Protein AF-A0A2J0L1U0-F1 (afdb_monomer_lite)

Sequence (120 aa):
EDIRKTLNKIIAGEINKALSHEEIAGILAGLIDKYAEKNGKAGDIKVLVKKEDLEKIKDTCMSKLKDKVKAGVEFRPSPNINAGFFISFDKGKSYFDFSDEGLLEALSAYLNPELAKLIR

Foldseek 3Di:
DVVLVVVLVVQLVVLQVCQDLLNLLVVLLVVQVVCVVVVFALQQKEKEAAPVSQVVSLVNNLVSHDPVNNPHYHYDYDPPAPTHMKMAGPNRPDIDDSGSVNSSVVVSVVVVVVVVVVVD

Radius of gyration: 16.42 Å; chains: 1; bounding box: 34×28×49 Å

Structure (mmCIF, N/CA/C/O backbone):
data_AF-A0A2J0L1U0-F1
#
_entry.id   AF-A0A2J0L1U0-F1
#
loop_
_atom_site.group_PDB
_atom_site.id
_atom_site.type_symbol
_atom_site.label_atom_id
_atom_site.label_alt_id
_atom_site.label_comp_id
_atom_site.label_asym_id
_atom_site.label_entity_id
_atom_site.label_seq_id
_atom_site.pdbx_PDB_ins_code
_atom_site.Cartn_x
_atom_site.Cartn_y
_atom_site.Cartn_z
_atom_site.occupancy
_atom_site.B_iso_or_equiv
_atom_site.auth_seq_id
_atom_site.auth_comp_id
_atom_site.auth_asym_id
_atom_site.auth_atom_id
_atom_site.pdbx_PDB_model_num
ATOM 1 N N . GLU A 1 1 ? -13.797 2.069 27.674 1.00 62.50 1 GLU A N 1
ATOM 2 C CA . GLU A 1 1 ? -12.875 1.312 26.794 1.00 62.50 1 GLU A CA 1
ATOM 3 C C . GLU A 1 1 ? -13.557 0.850 25.504 1.00 62.50 1 GLU A C 1
ATOM 5 O O . GLU A 1 1 ? -13.000 1.034 24.426 1.00 62.50 1 GLU A O 1
ATOM 10 N N . ASP A 1 2 ? -14.803 0.373 25.587 1.00 83.81 2 ASP A N 1
ATOM 11 C CA . ASP A 1 2 ? -15.551 -0.176 24.442 1.00 83.81 2 ASP A CA 1
ATOM 12 C C . ASP A 1 2 ? -15.795 0.789 23.274 1.00 83.81 2 ASP A C 1
ATOM 14 O O . ASP A 1 2 ? -15.775 0.371 22.115 1.00 83.81 2 ASP A O 1
ATOM 18 N N . ILE A 1 3 ? -15.964 2.089 23.539 1.00 88.38 3 ILE A N 1
ATOM 19 C CA . ILE A 1 3 ? -16.224 3.075 22.476 1.00 88.38 3 ILE A CA 1
ATOM 20 C C . ILE A 1 3 ? -14.991 3.254 21.575 1.00 88.38 3 ILE A C 1
ATOM 22 O O . ILE A 1 3 ? -15.127 3.269 20.356 1.00 88.38 3 ILE A O 1
ATOM 26 N N . ARG A 1 4 ? -13.775 3.296 22.141 1.00 87.00 4 ARG A N 1
ATOM 27 C CA . ARG A 1 4 ? -12.530 3.397 21.350 1.00 87.00 4 ARG A CA 1
ATOM 28 C C . ARG A 1 4 ? -12.305 2.144 20.508 1.00 87.00 4 ARG A C 1
ATOM 30 O O . ARG A 1 4 ? -11.961 2.233 19.336 1.00 87.00 4 ARG A O 1
ATOM 37 N N . LYS A 1 5 ? -12.571 0.967 21.085 1.00 90.25 5 LYS A N 1
ATOM 38 C CA . LYS A 1 5 ? -12.518 -0.311 20.360 1.00 90.25 5 LYS A CA 1
ATOM 39 C C . LYS A 1 5 ? -13.521 -0.344 19.204 1.00 90.25 5 LYS A C 1
ATOM 41 O O . LYS A 1 5 ? -13.209 -0.866 18.138 1.00 90.25 5 LYS A O 1
ATOM 46 N N . THR A 1 6 ? -14.707 0.224 19.405 1.00 92.50 6 THR A N 1
ATOM 47 C CA . THR A 1 6 ? -15.732 0.348 18.361 1.00 92.50 6 THR A CA 1
ATOM 48 C C . THR A 1 6 ? -15.290 1.313 17.264 1.00 92.50 6 THR A C 1
ATOM 50 O O . THR A 1 6 ? -15.366 0.958 16.092 1.00 92.50 6 THR A O 1
ATOM 53 N N . LEU A 1 7 ? -14.745 2.479 17.625 1.00 92.75 7 LEU A N 1
ATOM 54 C CA . LEU A 1 7 ? -14.210 3.444 16.664 1.00 92.75 7 LEU A CA 1
ATOM 55 C C . LEU A 1 7 ? -13.089 2.833 15.812 1.00 92.75 7 LEU A C 1
ATOM 57 O O . LEU A 1 7 ? -13.156 2.909 14.591 1.00 92.75 7 LEU A O 1
ATOM 61 N N . ASN A 1 8 ? -12.114 2.157 16.424 1.00 93.12 8 ASN A N 1
ATOM 62 C CA . ASN A 1 8 ? -11.031 1.503 15.683 1.00 93.12 8 ASN A CA 1
ATOM 63 C C . ASN A 1 8 ? -11.562 0.453 14.688 1.00 93.12 8 ASN A C 1
ATOM 65 O O . ASN A 1 8 ? -11.068 0.366 13.568 1.00 93.12 8 ASN A O 1
ATOM 69 N N . LYS A 1 9 ? -12.600 -0.314 15.055 1.00 93.62 9 LYS A N 1
ATOM 70 C CA . LYS A 1 9 ? -13.251 -1.257 14.126 1.00 93.62 9 LYS A CA 1
ATOM 71 C C . LYS A 1 9 ? -13.934 -0.549 12.955 1.00 93.62 9 LYS A C 1
ATOM 73 O O . LYS A 1 9 ? -13.861 -1.045 11.835 1.00 93.62 9 LYS A O 1
ATOM 78 N N . ILE A 1 10 ? -14.591 0.585 13.208 1.00 94.62 10 ILE A N 1
ATOM 79 C CA . ILE A 1 10 ? -15.213 1.399 12.155 1.00 94.62 10 ILE A CA 1
ATOM 80 C C . ILE A 1 10 ? -14.132 1.925 11.208 1.00 94.62 10 ILE A C 1
ATOM 82 O O . ILE A 1 10 ? -14.247 1.723 10.005 1.00 94.62 10 ILE A O 1
ATOM 86 N N . ILE A 1 11 ? -13.055 2.511 11.743 1.00 93.75 11 ILE A N 1
ATOM 87 C CA . ILE A 1 11 ? -11.927 3.022 10.950 1.00 93.75 11 ILE A CA 1
ATOM 88 C C . ILE A 1 11 ? -11.342 1.913 10.071 1.00 93.75 11 ILE A C 1
ATOM 90 O O . ILE A 1 11 ? -11.222 2.096 8.864 1.00 93.75 11 ILE A O 1
ATOM 94 N N . ALA A 1 12 ? -11.049 0.742 10.643 1.00 92.62 12 ALA A N 1
ATOM 95 C CA . ALA A 1 12 ? -10.532 -0.395 9.885 1.00 92.62 12 ALA A CA 1
ATOM 96 C C . ALA A 1 12 ? -11.493 -0.834 8.763 1.00 92.62 12 ALA A C 1
ATOM 98 O O . ALA A 1 12 ? -11.061 -1.154 7.655 1.00 92.62 12 ALA A O 1
ATOM 99 N N . GLY A 1 13 ? -12.804 -0.827 9.022 1.00 93.06 13 GLY A N 1
ATOM 100 C CA . GLY A 1 13 ? -13.817 -1.115 8.008 1.00 93.06 13 GLY A CA 1
ATOM 101 C C . GLY A 1 13 ? -13.826 -0.095 6.867 1.00 93.06 13 GLY A C 1
ATOM 102 O O . GLY A 1 13 ? -13.901 -0.486 5.705 1.00 93.06 13 GLY A O 1
ATOM 103 N N . GLU A 1 14 ? -13.713 1.195 7.180 1.00 93.81 14 GLU A N 1
ATOM 104 C CA . GLU A 1 14 ? -13.696 2.264 6.175 1.00 93.81 14 GLU A CA 1
ATOM 105 C C . GLU A 1 14 ? -12.391 2.297 5.368 1.00 93.81 14 GLU A C 1
ATOM 107 O O . GLU A 1 14 ? -12.448 2.468 4.152 1.00 93.81 14 GLU A O 1
ATOM 112 N N . ILE A 1 15 ? -11.232 2.031 5.988 1.00 92.31 15 ILE A N 1
ATOM 113 C CA . ILE A 1 15 ? -9.949 1.871 5.278 1.00 92.31 15 ILE A CA 1
ATOM 114 C C . ILE A 1 15 ? -10.069 0.777 4.211 1.00 92.31 15 ILE A C 1
ATOM 116 O O . ILE A 1 15 ? -9.750 1.006 3.045 1.00 92.31 15 ILE A O 1
ATOM 120 N N . ASN A 1 16 ? -10.586 -0.396 4.588 1.00 88.00 16 ASN A N 1
ATOM 121 C CA . ASN A 1 16 ? -10.740 -1.523 3.666 1.00 88.00 16 ASN A CA 1
ATOM 122 C C . ASN A 1 16 ? -11.689 -1.215 2.497 1.00 88.00 16 ASN A C 1
ATOM 124 O O . ASN A 1 16 ? -11.469 -1.691 1.386 1.00 88.00 16 ASN A O 1
ATOM 128 N N . LYS A 1 17 ? -12.743 -0.422 2.726 1.00 90.31 17 LYS A N 1
ATOM 129 C CA . LYS A 1 17 ? -13.669 -0.002 1.661 1.00 90.31 17 LYS A CA 1
ATOM 130 C C . LYS A 1 17 ? -13.051 1.041 0.732 1.00 90.31 17 LYS A C 1
ATOM 132 O O . LYS A 1 17 ? -13.308 1.003 -0.467 1.00 90.31 17 LYS A O 1
ATOM 137 N N . ALA A 1 18 ? -12.275 1.973 1.283 1.00 90.75 18 ALA A N 1
ATOM 138 C CA . ALA A 1 18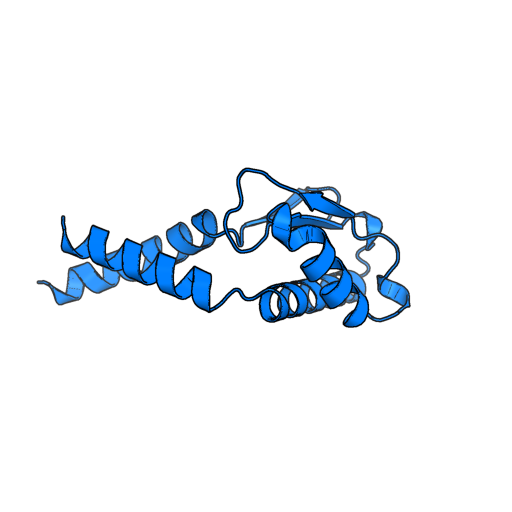 ? -11.672 3.064 0.526 1.00 90.75 18 ALA A CA 1
ATOM 139 C C . ALA A 1 18 ? -10.516 2.585 -0.366 1.00 90.75 18 ALA A C 1
ATOM 141 O O . ALA A 1 18 ? -10.354 3.067 -1.483 1.00 90.75 18 ALA A O 1
ATOM 142 N N . LEU A 1 19 ? -9.724 1.614 0.096 1.00 89.75 19 LEU A N 1
ATOM 143 C CA . LEU A 1 19 ? -8.529 1.137 -0.604 1.00 89.75 19 LEU A CA 1
ATOM 144 C C . LEU A 1 19 ? -8.831 -0.008 -1.575 1.00 89.75 19 LEU A C 1
ATOM 146 O O . LEU A 1 19 ? -8.308 -1.115 -1.450 1.00 89.75 19 LEU A O 1
ATOM 150 N N . SER A 1 20 ? -9.667 0.267 -2.575 1.00 91.81 20 SER A N 1
ATOM 151 C CA . SER A 1 20 ? -9.857 -0.666 -3.689 1.00 91.81 20 SER A CA 1
ATOM 152 C C . SER A 1 20 ? -8.569 -0.830 -4.514 1.00 91.81 20 SER A C 1
ATOM 154 O O . SER A 1 20 ? -7.687 0.031 -4.492 1.00 91.81 20 SER A O 1
ATOM 156 N N . HIS A 1 21 ? -8.471 -1.905 -5.309 1.00 93.00 21 HIS A N 1
ATOM 157 C CA . HIS A 1 21 ? -7.329 -2.119 -6.217 1.00 93.00 21 HIS A CA 1
ATOM 158 C C . HIS A 1 21 ? -7.073 -0.923 -7.142 1.00 93.00 21 HIS A C 1
ATOM 160 O O . HIS A 1 21 ? -5.922 -0.586 -7.410 1.00 93.00 21 HIS A O 1
ATOM 166 N N . GLU A 1 22 ? -8.147 -0.289 -7.617 1.00 93.12 22 GLU A N 1
ATOM 167 C CA . GLU A 1 22 ? -8.098 0.857 -8.527 1.00 93.12 22 GLU A CA 1
ATOM 168 C C . GLU A 1 22 ? -7.554 2.109 -7.829 1.00 93.12 22 GLU A C 1
ATOM 170 O O . GLU A 1 22 ? -6.684 2.793 -8.374 1.00 93.12 22 GLU A O 1
ATOM 175 N N . GLU A 1 23 ? -8.018 2.367 -6.602 1.00 94.31 23 GLU A N 1
ATOM 176 C CA . GLU A 1 23 ? -7.563 3.488 -5.775 1.00 94.31 23 GLU A CA 1
ATOM 177 C C . GLU A 1 23 ? -6.089 3.326 -5.399 1.00 94.31 23 GLU A C 1
ATOM 179 O O . GLU A 1 23 ? -5.292 4.241 -5.609 1.00 94.31 23 GLU A O 1
ATOM 184 N N . ILE A 1 24 ? -5.687 2.134 -4.939 1.00 95.25 24 ILE A N 1
ATOM 185 C CA . ILE A 1 24 ? -4.284 1.832 -4.625 1.00 95.25 24 ILE A CA 1
ATOM 186 C C . ILE A 1 24 ? -3.401 2.061 -5.856 1.00 95.25 24 ILE A C 1
ATOM 188 O O . ILE A 1 24 ? -2.390 2.759 -5.774 1.00 95.25 24 ILE A O 1
ATOM 192 N N . ALA A 1 25 ? -3.789 1.519 -7.013 1.00 94.81 25 ALA A N 1
ATOM 193 C CA . ALA A 1 25 ? -3.039 1.696 -8.251 1.00 94.81 25 ALA A CA 1
ATOM 194 C C . ALA A 1 25 ? -2.952 3.171 -8.683 1.00 94.81 25 ALA A C 1
ATOM 196 O O . ALA A 1 25 ?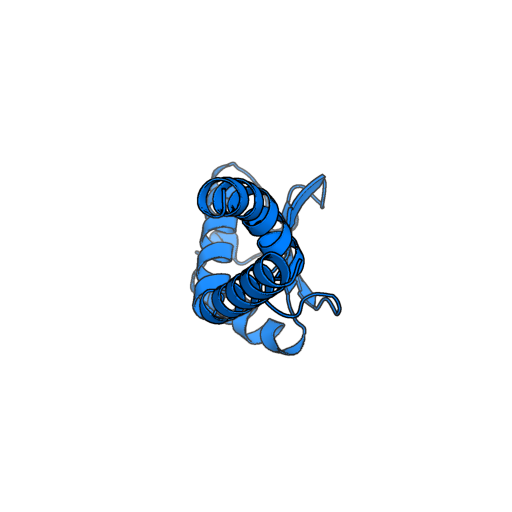 -1.911 3.605 -9.175 1.00 94.81 25 ALA A O 1
ATOM 197 N N . GLY A 1 26 ? -4.019 3.951 -8.486 1.00 94.62 26 GLY A N 1
ATOM 198 C CA . GLY A 1 26 ? -4.033 5.391 -8.746 1.00 94.62 26 GLY A CA 1
ATOM 199 C C . GLY A 1 26 ? -3.071 6.167 -7.848 1.00 94.62 26 GLY A C 1
ATOM 200 O O . GLY A 1 26 ? -2.274 6.967 -8.344 1.00 94.62 26 GLY A O 1
ATOM 201 N N . ILE A 1 27 ? -3.097 5.893 -6.541 1.00 94.81 27 ILE A N 1
ATOM 202 C CA . ILE A 1 27 ? -2.199 6.521 -5.565 1.00 94.81 27 ILE A CA 1
ATOM 203 C C . ILE A 1 27 ? -0.742 6.177 -5.889 1.00 94.81 27 ILE A C 1
ATOM 205 O O . ILE A 1 27 ? 0.094 7.077 -5.983 1.00 94.81 27 ILE A O 1
ATOM 209 N N . LEU A 1 28 ? -0.442 4.893 -6.109 1.00 94.69 28 LEU A N 1
ATOM 210 C CA . LEU A 1 28 ? 0.896 4.427 -6.471 1.00 94.69 28 LEU A CA 1
ATOM 211 C C . LEU A 1 28 ? 1.401 5.110 -7.741 1.00 94.69 28 LEU A C 1
ATOM 213 O O . LEU A 1 28 ? 2.499 5.664 -7.730 1.00 94.69 28 LEU A O 1
ATOM 217 N N . ALA A 1 29 ? 0.595 5.136 -8.806 1.00 93.19 29 ALA A N 1
ATOM 218 C CA . ALA A 1 29 ? 0.970 5.789 -10.055 1.00 93.19 29 ALA A CA 1
ATOM 219 C C . ALA A 1 29 ? 1.286 7.279 -9.844 1.00 93.19 29 ALA A C 1
ATOM 221 O O . ALA A 1 29 ? 2.298 7.767 -10.344 1.00 93.19 29 ALA A O 1
ATOM 222 N N . GLY A 1 30 ? 0.481 7.987 -9.044 1.00 92.50 30 GLY A N 1
ATOM 223 C CA . GLY A 1 30 ? 0.718 9.393 -8.714 1.00 92.50 30 GLY A CA 1
ATOM 224 C C . GLY A 1 30 ? 1.987 9.631 -7.888 1.00 92.50 30 GLY A C 1
ATOM 225 O O . GLY A 1 30 ? 2.705 10.603 -8.132 1.00 92.50 30 GLY A O 1
ATOM 226 N N . LEU A 1 31 ? 2.290 8.756 -6.924 1.00 92.12 31 LEU A N 1
ATOM 227 C CA . LEU A 1 31 ? 3.525 8.825 -6.133 1.00 92.12 31 LEU A CA 1
ATOM 228 C C . LEU A 1 31 ? 4.762 8.549 -6.995 1.00 92.12 31 LEU A C 1
ATOM 230 O O . LEU A 1 31 ? 5.761 9.262 -6.892 1.00 92.12 31 LEU A O 1
ATOM 234 N N . ILE A 1 32 ? 4.678 7.542 -7.863 1.00 91.31 32 ILE A N 1
ATOM 235 C CA . ILE A 1 32 ? 5.755 7.133 -8.764 1.00 91.31 32 ILE A CA 1
ATOM 236 C C . ILE A 1 32 ? 6.038 8.222 -9.814 1.00 91.31 32 ILE A C 1
ATOM 238 O O . ILE A 1 32 ? 7.204 8.574 -9.996 1.00 91.31 32 ILE A O 1
ATOM 242 N N . ASP A 1 33 ? 5.011 8.803 -10.455 1.00 88.56 33 ASP A N 1
ATOM 243 C CA . ASP A 1 33 ? 5.183 9.883 -11.453 1.00 88.56 33 ASP A CA 1
ATOM 244 C C . ASP A 1 33 ? 5.858 11.105 -10.805 1.00 88.56 33 ASP A C 1
ATOM 246 O O . ASP A 1 33 ? 6.875 11.593 -11.296 1.00 88.56 33 ASP A O 1
ATOM 250 N N . LYS A 1 34 ? 5.394 11.521 -9.616 1.00 89.31 34 LYS A N 1
ATOM 251 C CA . LYS A 1 34 ? 5.994 12.639 -8.862 1.00 89.31 34 LYS A CA 1
ATOM 252 C C . LYS A 1 34 ? 7.440 12.385 -8.438 1.00 89.31 34 LYS A C 1
ATOM 254 O O . LYS A 1 34 ? 8.239 13.321 -8.397 1.00 89.31 34 LYS A O 1
ATOM 259 N N . TYR A 1 35 ? 7.787 11.153 -8.069 1.00 88.31 35 TYR A N 1
ATOM 260 C CA . TYR A 1 35 ? 9.168 10.808 -7.730 1.00 88.31 35 TYR A CA 1
ATOM 261 C C . TYR A 1 35 ? 10.068 10.844 -8.974 1.00 88.31 35 TYR A C 1
ATOM 263 O O . TYR A 1 35 ? 11.163 11.408 -8.925 1.00 88.31 35 TYR A O 1
ATOM 271 N N . ALA A 1 36 ? 9.585 10.326 -10.107 1.00 84.75 36 ALA A N 1
ATOM 272 C CA . ALA A 1 36 ? 10.303 10.364 -11.379 1.00 84.75 36 ALA A CA 1
ATOM 273 C C . ALA A 1 36 ? 10.536 11.802 -11.884 1.00 84.75 36 ALA A C 1
ATOM 275 O O . ALA A 1 36 ? 11.637 12.123 -12.333 1.00 84.75 36 ALA A O 1
ATOM 276 N N . GLU A 1 37 ? 9.551 12.697 -11.743 1.00 86.12 37 GLU A N 1
ATOM 277 C CA . GLU A 1 37 ? 9.679 14.127 -12.082 1.00 86.12 37 GLU A CA 1
ATOM 278 C C . GLU A 1 37 ? 10.807 14.831 -11.311 1.00 86.12 37 GLU A C 1
ATOM 280 O O . GLU A 1 37 ? 11.417 15.774 -11.814 1.00 86.12 37 GLU A O 1
ATOM 285 N N . LYS A 1 38 ? 11.139 14.354 -10.106 1.00 85.50 38 LYS A N 1
ATOM 286 C CA . LYS A 1 38 ? 12.213 14.904 -9.264 1.00 85.50 38 LYS A CA 1
ATOM 287 C C . LYS A 1 38 ? 13.596 14.295 -9.540 1.00 85.50 38 LYS A C 1
ATOM 289 O O . LYS A 1 38 ? 14.486 14.412 -8.702 1.00 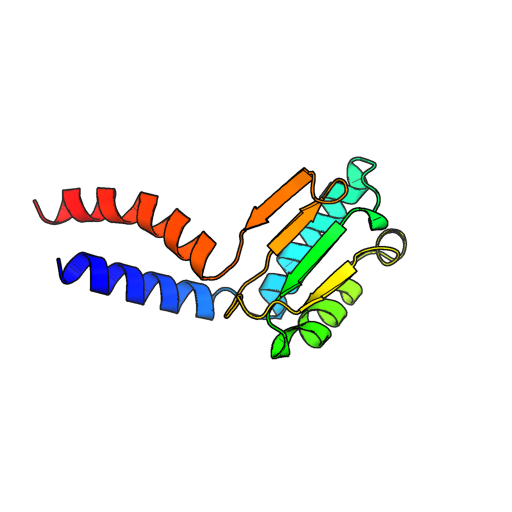85.50 38 LYS A O 1
ATOM 294 N N . ASN A 1 39 ? 13.800 13.688 -10.713 1.00 73.38 39 ASN A N 1
ATOM 295 C CA . ASN A 1 39 ? 14.996 12.916 -11.096 1.00 73.38 39 ASN A CA 1
ATOM 296 C C . ASN A 1 39 ? 15.196 11.611 -10.302 1.00 73.38 39 ASN A C 1
ATOM 298 O O . ASN A 1 39 ? 16.289 11.037 -10.321 1.00 73.38 39 ASN A O 1
ATOM 302 N N . GLY A 1 40 ? 14.159 11.123 -9.618 1.00 74.94 40 GLY A N 1
ATOM 303 C CA . GLY A 1 40 ? 14.167 9.798 -9.010 1.00 74.94 40 GLY A CA 1
ATOM 304 C C . GLY A 1 40 ? 14.192 8.702 -10.077 1.00 74.94 40 GLY A C 1
ATOM 305 O O . GLY A 1 40 ? 13.581 8.833 -11.140 1.00 74.94 40 GLY A O 1
ATOM 306 N N . LYS A 1 41 ? 14.902 7.600 -9.820 1.00 77.44 41 LYS A N 1
ATOM 307 C CA . LYS A 1 41 ? 14.933 6.454 -10.740 1.00 77.44 41 LYS A CA 1
ATOM 308 C C . LYS A 1 41 ? 13.865 5.451 -10.333 1.00 77.44 41 LYS A C 1
ATOM 310 O O . LYS A 1 41 ? 13.854 4.998 -9.195 1.00 77.44 41 LYS A O 1
ATOM 315 N N . ALA A 1 42 ? 13.023 5.029 -11.274 1.00 74.12 42 ALA A N 1
ATOM 316 C CA . ALA A 1 42 ? 11.998 4.012 -11.016 1.00 74.12 42 ALA A CA 1
ATOM 317 C C . ALA A 1 42 ? 12.581 2.705 -10.432 1.00 74.12 42 ALA A C 1
ATOM 319 O O . ALA A 1 42 ? 11.937 2.074 -9.604 1.00 74.12 42 ALA A O 1
ATOM 320 N N . GLY A 1 43 ? 13.827 2.357 -10.791 1.00 79.06 43 GLY A N 1
ATOM 321 C CA . GLY A 1 43 ? 14.590 1.226 -10.238 1.00 79.06 43 GLY A CA 1
ATOM 322 C C . GLY A 1 43 ? 14.875 1.279 -8.732 1.00 79.06 43 GLY A C 1
ATOM 323 O O . GLY A 1 43 ? 15.221 0.260 -8.140 1.00 79.06 43 GLY A O 1
ATOM 324 N N . ASP A 1 44 ? 14.745 2.450 -8.111 1.00 86.56 44 ASP A N 1
ATOM 325 C CA . ASP A 1 44 ? 14.939 2.630 -6.672 1.00 86.56 44 ASP A CA 1
ATOM 326 C C . ASP A 1 44 ? 13.622 2.488 -5.884 1.00 86.56 44 ASP A C 1
ATOM 328 O O . ASP A 1 44 ? 13.643 2.579 -4.653 1.00 86.56 44 ASP A O 1
ATOM 332 N N . ILE A 1 45 ? 12.496 2.256 -6.579 1.00 91.75 45 ILE A N 1
ATOM 333 C CA . ILE A 1 45 ? 11.161 2.141 -5.991 1.00 91.75 45 ILE A CA 1
ATOM 334 C C . ILE A 1 45 ? 10.816 0.677 -5.730 1.00 91.75 45 ILE A C 1
ATOM 336 O O . ILE A 1 45 ? 10.868 -0.157 -6.638 1.00 91.75 45 ILE A O 1
ATOM 340 N N . LYS A 1 46 ? 10.377 0.382 -4.504 1.00 94.44 46 LYS A N 1
ATOM 341 C CA . LYS A 1 46 ? 9.779 -0.914 -4.160 1.00 94.44 46 LYS A CA 1
ATOM 342 C C . LYS A 1 46 ? 8.400 -0.733 -3.571 1.00 94.44 46 LYS A C 1
ATOM 344 O O . LYS A 1 46 ? 8.227 0.086 -2.670 1.00 94.44 46 LYS A O 1
ATOM 349 N N . VAL A 1 47 ? 7.461 -1.537 -4.045 1.00 95.81 47 VAL A N 1
ATOM 350 C CA . VAL A 1 47 ? 6.078 -1.574 -3.583 1.00 95.81 47 VAL A CA 1
ATOM 351 C C . VAL A 1 47 ? 5.787 -2.952 -3.005 1.00 95.81 47 VAL A C 1
ATOM 353 O O . VAL A 1 47 ? 6.042 -3.968 -3.655 1.00 95.81 47 VAL A O 1
ATOM 356 N N . LEU A 1 48 ? 5.245 -2.986 -1.790 1.00 97.00 48 LEU A N 1
ATOM 357 C CA . LEU A 1 48 ? 4.739 -4.203 -1.167 1.00 97.00 48 LEU A CA 1
ATOM 358 C C . LEU A 1 48 ? 3.222 -4.130 -1.073 1.00 97.00 48 LEU A C 1
ATOM 360 O O . LEU A 1 48 ? 2.681 -3.128 -0.612 1.00 97.00 48 LEU A O 1
ATOM 364 N N . VAL A 1 49 ? 2.546 -5.199 -1.472 1.00 96.75 49 VAL A N 1
ATOM 365 C CA . VAL A 1 49 ? 1.086 -5.332 -1.379 1.00 96.75 49 VAL A CA 1
ATOM 366 C C . VAL A 1 49 ? 0.712 -6.740 -0.942 1.00 96.75 49 VAL A C 1
ATOM 368 O O . VAL A 1 49 ? 1.554 -7.644 -0.911 1.00 96.75 49 VAL A O 1
ATOM 371 N N . LYS A 1 50 ? -0.564 -6.935 -0.622 1.00 96.06 50 LYS A N 1
ATOM 372 C CA . LYS A 1 50 ? -1.126 -8.257 -0.375 1.00 96.06 50 LYS A CA 1
ATOM 373 C C . LYS A 1 50 ? -0.897 -9.185 -1.571 1.00 96.06 50 LYS A C 1
ATOM 375 O O . LYS A 1 50 ? -1.037 -8.787 -2.728 1.00 96.06 50 LYS A O 1
ATOM 380 N N . LYS A 1 51 ? -0.540 -10.439 -1.286 1.00 95.25 51 LYS A N 1
ATOM 381 C CA . LYS A 1 51 ? -0.152 -11.428 -2.301 1.00 95.25 51 LYS A CA 1
ATOM 382 C C . LYS A 1 51 ? -1.240 -11.653 -3.350 1.00 95.25 51 LYS A C 1
ATOM 384 O O . LYS A 1 51 ? -0.929 -11.717 -4.535 1.00 95.25 51 LYS A O 1
ATOM 389 N N . GLU A 1 52 ? -2.489 -11.769 -2.916 1.00 94.69 52 GLU A N 1
ATOM 390 C CA . GLU A 1 52 ? -3.639 -12.048 -3.781 1.00 94.69 52 GLU A CA 1
ATOM 391 C C . GLU A 1 52 ? -3.953 -10.884 -4.732 1.00 94.69 52 GLU A C 1
ATOM 393 O O . GLU A 1 52 ? -4.511 -11.093 -5.806 1.00 94.69 52 GLU A O 1
ATOM 398 N N . ASP A 1 53 ? -3.547 -9.671 -4.358 1.00 93.94 53 ASP A N 1
ATOM 399 C CA . ASP A 1 53 ? -3.868 -8.437 -5.073 1.00 93.94 53 ASP A CA 1
ATOM 400 C C . ASP A 1 53 ? -2.716 -7.945 -5.963 1.00 93.94 53 ASP A C 1
ATOM 402 O O . ASP A 1 53 ? -2.895 -7.025 -6.763 1.00 93.94 53 ASP A O 1
ATOM 406 N N . LEU A 1 54 ? -1.541 -8.573 -5.839 1.00 95.06 54 LEU A N 1
ATOM 407 C CA . LEU A 1 54 ? -0.279 -8.134 -6.430 1.00 95.06 54 LEU A CA 1
ATOM 408 C C . LEU A 1 54 ? -0.367 -7.887 -7.935 1.00 95.06 54 LEU A C 1
ATOM 410 O O . LEU A 1 54 ? -0.088 -6.775 -8.377 1.00 95.06 54 LEU A O 1
ATOM 414 N N . GLU A 1 55 ? -0.738 -8.906 -8.716 1.00 94.94 55 GLU A N 1
ATOM 415 C CA . GLU A 1 55 ? -0.759 -8.794 -10.182 1.00 94.94 55 GLU A CA 1
ATOM 416 C C . GLU A 1 55 ? -1.786 -7.753 -10.639 1.00 94.94 55 GLU A C 1
ATOM 418 O O . GLU A 1 55 ? -1.481 -6.916 -11.481 1.00 94.94 55 GLU A O 1
ATOM 423 N N . LYS A 1 56 ? -2.967 -7.713 -10.009 1.00 95.19 56 LYS A N 1
ATOM 424 C CA . LYS A 1 56 ? -4.019 -6.755 -10.367 1.00 95.19 56 LYS A CA 1
ATOM 425 C C . LYS A 1 56 ? -3.597 -5.310 -10.091 1.00 95.19 56 LYS A C 1
ATOM 427 O O . LYS A 1 56 ? -3.756 -4.453 -10.954 1.00 95.19 56 LYS A O 1
ATOM 432 N N . ILE A 1 57 ? -3.048 -5.031 -8.907 1.00 95.62 57 ILE A N 1
ATOM 433 C CA . ILE A 1 57 ? -2.570 -3.686 -8.552 1.00 95.62 57 ILE A CA 1
ATOM 434 C C . ILE A 1 57 ? -1.419 -3.278 -9.465 1.00 95.62 57 ILE A C 1
ATOM 436 O O . ILE A 1 57 ? -1.406 -2.152 -9.961 1.00 95.62 57 ILE A O 1
ATOM 440 N N . LYS A 1 58 ? -0.465 -4.184 -9.694 1.00 94.12 58 LYS A N 1
ATOM 441 C CA . LYS A 1 58 ? 0.673 -3.953 -10.580 1.00 94.12 58 LYS A CA 1
ATOM 442 C C . LYS A 1 58 ? 0.191 -3.606 -11.985 1.00 94.12 58 LYS A C 1
ATOM 444 O O . LYS A 1 58 ? 0.512 -2.523 -12.457 1.00 94.12 58 LYS A O 1
ATOM 449 N N . ASP A 1 59 ? -0.616 -4.444 -12.626 1.00 93.25 59 ASP A N 1
ATOM 450 C CA . ASP A 1 59 ? -1.063 -4.222 -14.006 1.00 93.25 59 ASP A CA 1
ATOM 451 C C . ASP A 1 59 ? -1.845 -2.912 -14.153 1.00 93.25 59 ASP A C 1
ATOM 453 O O . ASP A 1 59 ? -1.542 -2.095 -15.031 1.00 93.25 59 ASP A O 1
ATOM 457 N N . THR A 1 60 ? -2.786 -2.646 -13.239 1.00 93.81 60 THR A N 1
ATOM 458 C CA . THR A 1 60 ? -3.534 -1.385 -13.220 1.00 93.81 60 THR A CA 1
ATOM 459 C C . THR A 1 60 ? -2.603 -0.191 -13.003 1.00 93.81 60 THR A C 1
ATOM 461 O O . THR A 1 60 ? -2.695 0.796 -13.733 1.00 93.81 60 THR A O 1
ATOM 464 N N . CYS A 1 61 ? -1.660 -0.263 -12.061 1.00 93.06 61 CYS A N 1
ATOM 465 C CA . CYS A 1 61 ? -0.696 0.809 -11.811 1.00 93.06 61 CYS A CA 1
ATOM 466 C C . CYS A 1 61 ? 0.181 1.066 -13.043 1.00 93.06 61 CYS A C 1
ATOM 468 O O . CYS A 1 61 ? 0.342 2.211 -13.466 1.00 93.06 61 CYS A O 1
ATOM 470 N N . MET A 1 62 ? 0.709 0.011 -13.666 1.00 89.94 62 MET A N 1
ATOM 471 C CA . MET A 1 62 ? 1.560 0.118 -14.852 1.00 89.94 62 MET A CA 1
ATOM 472 C C . MET A 1 62 ? 0.807 0.685 -16.057 1.00 89.94 62 MET A C 1
ATOM 474 O O . MET A 1 62 ? 1.398 1.431 -16.837 1.00 89.94 62 MET A O 1
ATOM 478 N N . SER A 1 63 ? -0.490 0.391 -16.199 1.00 91.31 63 SER A N 1
ATOM 479 C CA . SER A 1 63 ? -1.333 0.989 -17.245 1.00 91.31 63 SER A CA 1
ATOM 480 C C . SER A 1 63 ? -1.546 2.498 -17.064 1.00 91.31 63 SER A C 1
ATOM 482 O O . SER A 1 63 ? -1.707 3.213 -18.052 1.00 91.31 63 SER A O 1
ATOM 484 N N . LYS A 1 64 ? -1.499 2.991 -15.818 1.00 90.12 64 LYS A N 1
ATOM 485 C CA . LYS A 1 64 ? -1.651 4.414 -15.470 1.00 90.12 64 LYS A CA 1
ATOM 486 C C . LYS A 1 64 ? -0.344 5.205 -15.609 1.00 90.12 64 LYS A C 1
ATOM 488 O O . LYS A 1 64 ? -0.380 6.431 -15.685 1.00 90.12 64 LYS A O 1
ATOM 493 N N . LEU A 1 65 ? 0.805 4.528 -15.637 1.00 87.69 65 LEU A N 1
ATOM 494 C CA . LEU A 1 65 ? 2.122 5.152 -15.765 1.00 87.69 65 LEU A CA 1
ATOM 495 C C . LEU A 1 65 ? 2.496 5.419 -17.230 1.00 87.69 65 LEU A C 1
ATOM 497 O O . LEU A 1 65 ? 2.249 4.610 -18.124 1.00 87.69 65 LEU A O 1
ATOM 501 N N . LYS A 1 66 ? 3.172 6.547 -17.477 1.00 77.69 66 LYS A N 1
ATOM 502 C CA . LYS A 1 66 ? 3.762 6.875 -18.788 1.00 77.69 66 LYS A CA 1
ATOM 503 C C . LYS A 1 66 ? 4.905 5.907 -19.111 1.00 77.69 66 LYS A C 1
ATOM 505 O O . LYS A 1 66 ? 5.636 5.491 -18.214 1.00 77.69 66 LYS A O 1
ATOM 510 N N . ASP A 1 67 ? 5.140 5.626 -20.396 1.00 74.06 67 ASP A N 1
ATOM 511 C CA . ASP A 1 67 ? 6.140 4.637 -20.850 1.00 74.06 67 ASP A CA 1
ATOM 512 C C . ASP A 1 67 ? 7.550 4.853 -20.280 1.00 74.06 67 ASP A C 1
ATOM 514 O O . ASP A 1 67 ? 8.248 3.891 -19.969 1.00 74.06 67 ASP A O 1
ATOM 518 N N . LYS A 1 68 ? 7.946 6.113 -20.058 1.00 65.81 68 LYS A N 1
ATOM 519 C CA . LYS A 1 68 ? 9.254 6.478 -19.487 1.00 65.81 68 LYS A CA 1
ATOM 520 C C . LYS A 1 68 ? 9.463 6.001 -18.043 1.00 65.81 68 LYS A C 1
ATOM 522 O O . LYS A 1 68 ? 10.607 5.893 -17.615 1.00 65.81 68 LYS A O 1
ATOM 527 N N . VAL A 1 69 ? 8.386 5.732 -17.303 1.00 70.06 69 VAL A N 1
ATOM 528 C CA . VAL A 1 69 ? 8.409 5.369 -15.873 1.00 70.06 69 VAL A CA 1
ATOM 529 C C . VAL A 1 69 ? 8.103 3.881 -15.657 1.00 70.06 69 VAL A C 1
ATOM 531 O O . VAL A 1 69 ? 8.369 3.337 -14.588 1.00 70.06 69 VAL A O 1
ATOM 534 N N . LYS A 1 70 ? 7.605 3.184 -16.692 1.00 67.38 70 LYS A N 1
ATOM 535 C CA . LYS A 1 70 ? 7.254 1.756 -16.625 1.00 67.38 70 LYS A CA 1
ATOM 536 C C . LYS A 1 70 ? 8.453 0.843 -16.333 1.00 67.38 70 LYS A C 1
ATOM 538 O O . LYS A 1 70 ? 8.285 -0.261 -15.829 1.00 67.38 70 LYS A O 1
ATOM 543 N N . ALA A 1 71 ? 9.674 1.263 -16.649 1.00 65.19 71 ALA A N 1
ATOM 544 C CA . ALA A 1 71 ? 10.857 0.444 -16.422 1.00 65.19 71 ALA A CA 1
ATOM 545 C C . ALA A 1 71 ? 11.459 0.723 -15.035 1.00 65.19 71 ALA A C 1
ATOM 547 O O . ALA A 1 71 ? 12.124 1.738 -14.845 1.00 65.19 71 ALA A O 1
ATOM 548 N N . GLY A 1 72 ? 11.269 -0.194 -14.081 1.00 77.19 72 GLY A N 1
ATOM 549 C CA . GLY A 1 72 ? 12.120 -0.269 -12.886 1.00 77.19 72 GLY A CA 1
ATOM 550 C C . GLY A 1 72 ? 11.419 -0.447 -11.542 1.00 77.19 72 GLY A C 1
ATOM 551 O O . GLY A 1 72 ? 12.087 -0.864 -10.604 1.00 77.19 72 GLY A O 1
ATOM 552 N N . VAL A 1 73 ? 10.112 -0.191 -11.428 1.00 88.19 73 VAL A N 1
ATOM 553 C CA . VAL A 1 73 ? 9.417 -0.348 -10.138 1.00 88.19 73 VAL A CA 1
ATOM 554 C C . VAL A 1 73 ? 9.304 -1.825 -9.775 1.00 88.19 73 VAL A C 1
ATOM 556 O O . VAL A 1 73 ? 8.765 -2.628 -10.539 1.00 88.19 73 VAL A O 1
ATOM 559 N N . GLU A 1 74 ? 9.795 -2.185 -8.595 1.00 91.69 74 GLU A N 1
ATOM 560 C CA . GLU A 1 74 ? 9.732 -3.550 -8.092 1.00 91.69 74 GLU A CA 1
ATOM 561 C C . GLU A 1 74 ? 8.477 -3.749 -7.234 1.00 91.69 74 GLU A C 1
ATOM 563 O O . GLU A 1 74 ? 8.355 -3.181 -6.150 1.00 91.69 74 GLU A O 1
ATOM 568 N N . PHE A 1 75 ? 7.562 -4.599 -7.692 1.00 94.00 75 PHE A N 1
ATOM 569 C CA . PHE A 1 75 ? 6.399 -5.030 -6.918 1.00 94.00 75 PHE A CA 1
ATOM 570 C C . PHE A 1 75 ? 6.680 -6.383 -6.264 1.00 94.00 75 PHE A C 1
ATOM 572 O O . PHE A 1 75 ? 7.113 -7.320 -6.937 1.00 94.00 75 PHE A O 1
ATOM 579 N N . ARG A 1 76 ? 6.416 -6.508 -4.960 1.00 95.62 76 ARG A N 1
ATOM 580 C CA . ARG A 1 76 ? 6.546 -7.770 -4.219 1.00 95.62 76 ARG A CA 1
ATOM 581 C C . ARG A 1 76 ? 5.326 -8.037 -3.335 1.00 95.62 76 ARG A C 1
ATOM 583 O O . ARG A 1 76 ? 4.712 -7.096 -2.834 1.00 95.62 76 ARG A O 1
ATOM 590 N N . PRO A 1 77 ? 4.992 -9.314 -3.093 1.00 96.56 77 PRO A N 1
ATOM 591 C CA . PRO A 1 77 ? 3.993 -9.660 -2.096 1.00 96.56 77 PRO A CA 1
ATOM 592 C C . PRO A 1 77 ? 4.553 -9.457 -0.680 1.00 96.56 77 PRO A C 1
ATOM 594 O O . PRO A 1 77 ? 5.741 -9.679 -0.438 1.00 96.56 77 PRO A O 1
ATOM 597 N N . SER A 1 78 ? 3.685 -9.112 0.268 1.00 94.81 78 SER A N 1
ATOM 598 C CA . SER A 1 78 ? 3.968 -9.134 1.706 1.00 94.81 78 SER A CA 1
ATOM 599 C C . SER A 1 78 ? 2.862 -9.891 2.447 1.00 94.81 78 SER A C 1
ATOM 601 O O . SER A 1 78 ? 1.687 -9.622 2.197 1.00 94.81 78 SER A O 1
ATOM 603 N N . PRO A 1 79 ? 3.203 -10.823 3.359 1.00 89.81 79 PRO A N 1
ATOM 604 C CA . PRO A 1 79 ? 2.215 -11.535 4.170 1.00 89.81 79 PRO A CA 1
ATOM 605 C C . PRO A 1 79 ? 1.614 -10.668 5.288 1.00 89.81 79 PRO A C 1
ATOM 607 O O . PRO A 1 79 ? 0.611 -11.057 5.871 1.00 89.81 79 PRO A O 1
ATOM 610 N 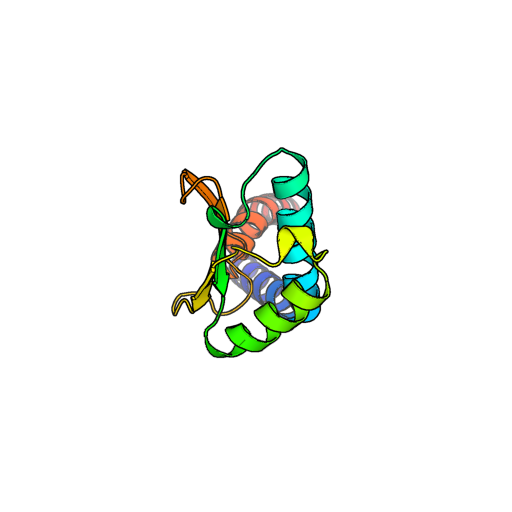N . ASN A 1 80 ? 2.214 -9.511 5.580 1.00 88.56 80 ASN A N 1
ATOM 611 C CA . ASN A 1 80 ? 1.815 -8.637 6.687 1.00 88.56 80 ASN A CA 1
ATOM 612 C C . ASN A 1 80 ? 0.845 -7.525 6.251 1.00 88.56 80 ASN A C 1
ATOM 614 O O . ASN A 1 80 ? 0.628 -6.585 6.999 1.00 88.56 80 ASN A O 1
ATOM 618 N N . ILE A 1 81 ? 0.323 -7.580 5.022 1.00 92.44 81 ILE A N 1
ATOM 619 C CA . ILE A 1 81 ? -0.587 -6.565 4.480 1.00 92.44 81 ILE A CA 1
ATOM 620 C C . ILE A 1 81 ? -1.911 -7.245 4.165 1.00 92.44 81 ILE A C 1
ATOM 622 O O . ILE A 1 81 ? -1.960 -8.110 3.285 1.00 92.44 81 ILE A O 1
ATOM 626 N N . ASN A 1 82 ? -2.987 -6.837 4.842 1.00 89.25 82 ASN A N 1
ATOM 627 C CA . ASN A 1 82 ? -4.330 -7.321 4.516 1.00 89.25 82 ASN A CA 1
ATOM 628 C C . ASN A 1 82 ? -5.032 -6.405 3.512 1.00 89.25 82 ASN A C 1
ATOM 630 O O . ASN A 1 82 ? -5.811 -6.900 2.693 1.00 89.25 82 ASN A O 1
ATOM 634 N N . ALA A 1 83 ? -4.740 -5.102 3.568 1.00 88.88 83 A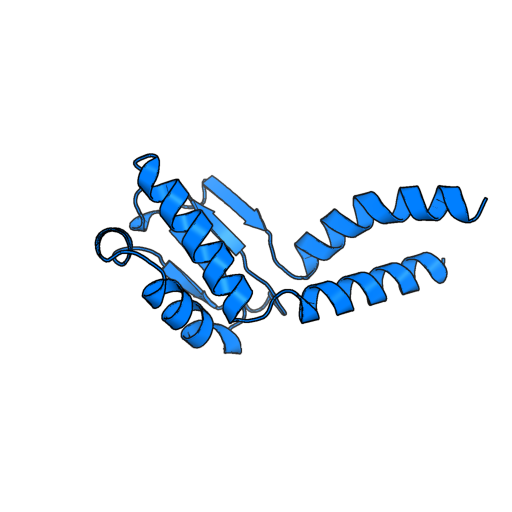LA A N 1
ATOM 635 C CA . ALA A 1 83 ? -5.158 -4.101 2.593 1.00 88.88 83 ALA A CA 1
ATOM 636 C C . ALA A 1 83 ? -4.156 -2.938 2.529 1.00 88.88 83 ALA A C 1
ATOM 638 O O . ALA A 1 83 ? -3.341 -2.743 3.429 1.00 88.88 83 ALA A O 1
ATOM 639 N N . GLY A 1 84 ? -4.215 -2.157 1.449 1.00 94.12 84 GLY A N 1
ATOM 640 C CA . GLY A 1 84 ? -3.285 -1.053 1.224 1.00 94.12 84 GLY A CA 1
ATOM 641 C C . GLY A 1 84 ? -1.930 -1.509 0.680 1.00 94.12 84 GLY A C 1
ATOM 642 O O . GLY A 1 84 ? -1.847 -2.485 -0.071 1.00 94.12 84 GLY A O 1
ATOM 643 N N . PHE A 1 85 ? -0.873 -0.756 0.989 1.00 96.50 85 PHE A N 1
ATOM 644 C CA . PHE A 1 85 ? 0.458 -0.974 0.417 1.00 96.50 85 PHE A CA 1
ATOM 645 C C . PHE A 1 85 ? 1.579 -0.335 1.248 1.00 96.50 85 PHE A C 1
ATOM 647 O O . PHE A 1 85 ? 1.369 0.641 1.960 1.00 96.50 85 PHE A O 1
ATOM 654 N N . PHE A 1 86 ? 2.805 -0.823 1.075 1.00 96.38 86 PHE A N 1
ATOM 655 C CA . PHE A 1 86 ? 4.014 -0.071 1.414 1.00 96.38 86 PHE A CA 1
ATOM 656 C C . PHE A 1 86 ? 4.688 0.399 0.137 1.00 96.38 86 PHE A C 1
ATOM 658 O O . PHE A 1 86 ? 4.739 -0.334 -0.851 1.00 96.38 86 PHE A O 1
ATOM 665 N N . ILE A 1 87 ? 5.269 1.592 0.172 1.00 95.44 87 ILE A N 1
ATOM 666 C CA . ILE A 1 87 ? 6.124 2.091 -0.903 1.00 95.44 87 ILE A CA 1
ATOM 667 C C . ILE A 1 87 ? 7.420 2.633 -0.319 1.00 95.44 87 ILE A C 1
ATOM 669 O O . ILE A 1 87 ? 7.421 3.323 0.698 1.00 95.44 87 ILE A O 1
ATOM 673 N N . SER A 1 88 ? 8.533 2.318 -0.967 1.00 94.62 88 SER A N 1
ATOM 674 C CA . SER A 1 88 ? 9.848 2.826 -0.602 1.00 94.62 88 SER A CA 1
ATOM 675 C C . SER A 1 88 ? 10.580 3.383 -1.812 1.00 94.62 88 SER A C 1
ATOM 677 O O . SER A 1 88 ? 10.351 2.941 -2.935 1.00 94.62 88 SER A O 1
ATOM 679 N N . PHE A 1 89 ? 11.453 4.348 -1.552 1.00 91.19 89 PHE A N 1
ATOM 680 C CA . PHE A 1 89 ? 12.243 5.101 -2.516 1.00 91.19 89 PHE A CA 1
ATOM 681 C C . PHE A 1 89 ? 13.715 5.086 -2.097 1.00 91.19 89 PHE A C 1
ATOM 683 O O . PHE A 1 89 ? 14.057 4.670 -0.983 1.00 91.19 89 PHE A O 1
ATOM 690 N N . ASP A 1 90 ? 14.598 5.557 -2.979 1.00 86.12 90 ASP A N 1
ATOM 691 C CA . ASP A 1 90 ? 16.027 5.732 -2.692 1.00 86.12 90 ASP A CA 1
ATOM 692 C C . ASP A 1 90 ? 16.686 4.456 -2.138 1.00 86.12 90 ASP A C 1
ATOM 694 O O . ASP A 1 90 ? 17.499 4.498 -1.209 1.00 86.12 90 ASP A O 1
ATOM 698 N N . LYS A 1 91 ? 16.310 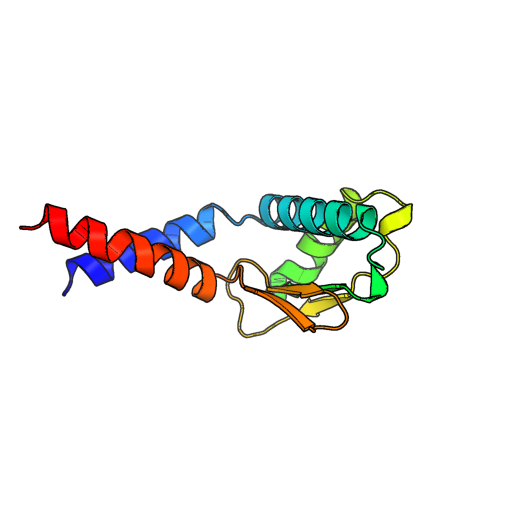3.297 -2.700 1.00 82.50 91 LYS A N 1
ATOM 699 C CA . LYS A 1 91 ? 16.767 1.960 -2.277 1.00 82.50 91 LYS A CA 1
ATOM 700 C C . LYS A 1 91 ? 16.348 1.592 -0.850 1.00 82.50 91 LYS A C 1
ATOM 702 O O . LYS A 1 91 ? 17.080 0.898 -0.147 1.00 82.50 91 LYS A O 1
ATOM 707 N N . GLY A 1 92 ? 15.167 2.041 -0.432 1.00 83.19 92 GLY A N 1
ATOM 708 C CA . GLY A 1 92 ? 14.593 1.733 0.877 1.00 83.19 92 GLY A CA 1
ATOM 709 C C . GLY A 1 92 ? 14.941 2.734 1.979 1.00 83.19 92 GLY A C 1
ATOM 710 O O . GLY A 1 92 ? 14.572 2.506 3.125 1.00 83.19 92 GLY A O 1
ATOM 711 N N . LYS A 1 93 ? 15.641 3.834 1.668 1.00 85.62 93 LYS A N 1
ATOM 712 C CA . LYS A 1 93 ? 15.997 4.862 2.665 1.00 85.62 93 LYS A CA 1
ATOM 713 C C . LYS A 1 93 ? 14.808 5.708 3.103 1.00 85.62 93 LYS A C 1
ATOM 715 O O . LYS A 1 93 ? 14.800 6.223 4.217 1.00 85.62 93 LYS A O 1
ATOM 720 N N . SER A 1 94 ? 13.825 5.867 2.229 1.00 89.56 94 SER A N 1
ATOM 721 C CA . SER A 1 94 ? 12.578 6.557 2.532 1.00 89.56 94 SER A CA 1
ATOM 722 C C . SER A 1 94 ? 11.430 5.622 2.227 1.00 89.56 94 SER A C 1
ATOM 724 O O . SER A 1 94 ? 11.420 4.978 1.179 1.00 89.56 94 SER A O 1
ATOM 726 N N . TYR A 1 95 ? 10.479 5.525 3.146 1.00 91.81 95 TYR A N 1
ATOM 727 C CA . TYR A 1 95 ? 9.318 4.667 2.988 1.00 91.81 95 TYR A CA 1
ATOM 728 C C . TYR A 1 95 ? 8.076 5.337 3.553 1.00 91.81 95 TYR A C 1
ATOM 730 O O . TYR A 1 95 ? 8.157 6.185 4.442 1.00 91.81 95 TYR A O 1
ATOM 738 N N . PHE A 1 96 ? 6.937 4.926 3.019 1.00 94.19 96 PHE A N 1
ATOM 739 C CA . PHE A 1 96 ? 5.633 5.223 3.573 1.00 94.19 96 PHE A CA 1
ATOM 740 C C . PHE A 1 96 ? 4.889 3.916 3.804 1.00 94.19 96 PHE A C 1
ATOM 742 O O . PHE A 1 96 ? 4.888 3.024 2.947 1.00 94.19 96 PHE A O 1
ATOM 749 N N . ASP A 1 97 ? 4.268 3.840 4.971 1.00 95.06 97 ASP A N 1
ATOM 750 C CA . ASP A 1 97 ? 3.362 2.774 5.354 1.00 95.06 97 ASP A CA 1
ATOM 751 C C . ASP A 1 97 ? 1.923 3.239 5.115 1.00 95.06 97 ASP A C 1
ATOM 753 O O . ASP A 1 97 ? 1.409 4.101 5.828 1.00 95.06 97 ASP A O 1
ATOM 757 N N . PHE A 1 98 ? 1.299 2.690 4.076 1.00 95.94 98 PHE A N 1
ATOM 758 C CA . PHE A 1 98 ? -0.126 2.844 3.791 1.00 95.94 98 PHE A CA 1
ATOM 759 C C . PHE A 1 98 ? -0.843 1.491 3.904 1.00 95.94 98 PHE A C 1
ATOM 761 O O . PHE A 1 98 ? -1.820 1.242 3.192 1.00 95.94 98 PHE A O 1
ATOM 768 N N . SER A 1 99 ? -0.332 0.587 4.745 1.00 95.38 99 SER A N 1
ATOM 769 C CA . SER A 1 99 ? -1.028 -0.646 5.104 1.00 95.38 99 SER A CA 1
ATOM 770 C C . SER A 1 99 ? -2.262 -0.352 5.952 1.00 95.38 99 SER A C 1
ATOM 772 O O . SER A 1 99 ? -2.430 0.742 6.501 1.00 95.38 99 SER A O 1
ATOM 774 N N . ASP A 1 100 ? -3.135 -1.348 6.072 1.00 93.00 100 ASP A N 1
ATOM 775 C CA . ASP A 1 100 ? -4.288 -1.308 6.960 1.00 93.00 100 ASP A CA 1
ATOM 776 C C . ASP A 1 100 ? -3.901 -0.981 8.408 1.00 93.00 100 ASP A C 1
ATOM 778 O O . ASP A 1 100 ? -4.573 -0.170 9.048 1.00 93.00 100 ASP A O 1
ATOM 782 N N . GLU A 1 101 ? -2.795 -1.542 8.898 1.00 93.75 101 GLU A N 1
ATOM 783 C CA . GLU A 1 101 ? -2.283 -1.269 10.242 1.00 93.75 101 GLU A CA 1
ATOM 784 C C . GLU A 1 101 ? -1.739 0.160 10.369 1.00 93.75 101 GLU A C 1
ATOM 786 O O . GLU A 1 101 ? -2.160 0.888 11.270 1.00 93.75 101 GLU A O 1
ATOM 791 N N . GLY A 1 102 ? -0.877 0.595 9.443 1.00 95.31 102 GLY A N 1
ATOM 792 C CA . GLY A 1 102 ? -0.277 1.933 9.480 1.00 95.31 102 GLY A CA 1
ATOM 793 C C . GLY A 1 102 ? -1.312 3.056 9.367 1.00 95.31 102 GLY A C 1
ATOM 794 O O . GLY A 1 102 ? -1.261 4.052 10.094 1.00 95.31 102 GLY A O 1
ATOM 795 N N . LEU A 1 103 ? -2.317 2.882 8.504 1.00 95.31 103 LEU A N 1
ATOM 796 C CA . LEU A 1 103 ? -3.420 3.835 8.373 1.00 95.31 103 LEU A CA 1
ATOM 797 C C . LEU A 1 103 ? -4.339 3.838 9.591 1.00 95.31 103 LEU A C 1
ATOM 799 O O . LEU A 1 103 ? -4.772 4.912 10.020 1.00 95.31 103 LEU A O 1
ATOM 803 N N . LEU A 1 104 ? -4.638 2.665 10.155 1.00 95.12 104 LEU A N 1
ATOM 804 C CA . LEU A 1 104 ? -5.421 2.573 11.381 1.00 95.12 104 LEU A CA 1
ATOM 805 C C . LEU A 1 104 ? -4.706 3.301 12.517 1.00 95.12 104 LEU A C 1
ATOM 807 O O . LEU A 1 104 ? -5.332 4.113 13.188 1.00 95.12 104 LEU A O 1
ATOM 811 N N . GLU A 1 105 ? -3.409 3.065 12.705 1.00 94.94 105 GLU A N 1
ATOM 812 C CA . GLU A 1 105 ? -2.615 3.740 13.731 1.00 94.94 105 GLU A CA 1
ATOM 813 C C . GLU A 1 105 ? -2.632 5.262 13.545 1.00 94.94 105 GLU A C 1
ATOM 815 O O . GLU A 1 105 ? -2.983 5.992 14.477 1.00 94.94 105 GLU A O 1
ATOM 820 N N . ALA A 1 106 ? -2.336 5.742 12.333 1.00 95.19 106 ALA A N 1
ATOM 821 C CA . ALA A 1 106 ? -2.300 7.169 12.025 1.00 95.19 106 ALA A CA 1
ATOM 822 C C . ALA A 1 106 ? -3.653 7.858 12.277 1.00 95.19 106 ALA A C 1
ATOM 824 O O . ALA A 1 106 ? -3.716 8.913 12.916 1.00 95.19 106 ALA A O 1
ATOM 825 N N . LEU A 1 107 ? -4.754 7.254 11.818 1.00 95.19 107 LEU A N 1
ATOM 826 C CA . LEU A 1 107 ? -6.097 7.804 12.009 1.00 95.19 107 LEU A CA 1
ATOM 827 C C . LEU A 1 107 ? -6.549 7.704 13.467 1.00 95.19 107 LEU A C 1
ATOM 829 O O . LEU A 1 107 ? -7.100 8.663 14.006 1.00 95.19 107 LEU A O 1
ATOM 833 N N . SER A 1 108 ? -6.296 6.580 14.137 1.00 94.06 108 SER A N 1
ATOM 834 C CA . SER A 1 108 ? -6.643 6.388 15.546 1.00 94.06 108 SER A CA 1
ATOM 835 C C . SER A 1 108 ? -5.874 7.337 16.464 1.00 94.06 108 SER A C 1
ATOM 837 O O . SER A 1 108 ? -6.445 7.791 17.458 1.00 94.06 108 SER A O 1
ATOM 839 N N . ALA A 1 109 ? -4.621 7.673 16.148 1.00 94.31 109 ALA A N 1
ATOM 840 C CA . ALA A 1 109 ? -3.835 8.652 16.898 1.00 94.31 109 ALA A CA 1
ATOM 841 C C . ALA A 1 109 ? -4.478 10.048 16.879 1.00 94.31 109 ALA A C 1
ATOM 843 O O . ALA A 1 109 ? -4.432 10.759 17.882 1.00 94.31 109 ALA A O 1
ATOM 844 N N . TYR A 1 110 ? -5.126 10.415 15.771 1.00 94.56 110 TYR A N 1
ATOM 845 C CA . TYR A 1 110 ? -5.843 11.681 15.637 1.00 94.56 110 TYR A CA 1
ATOM 846 C C . TYR A 1 110 ? -7.272 11.625 16.202 1.00 94.56 110 TYR A C 1
ATOM 848 O O . TYR A 1 110 ? -7.683 12.500 16.963 1.00 94.56 110 TYR A O 1
ATOM 856 N N . LEU A 1 111 ? -8.039 10.584 15.870 1.00 94.25 111 LEU A N 1
ATOM 857 C CA . LEU A 1 111 ? -9.475 10.520 16.158 1.00 94.25 111 LEU A CA 1
ATOM 858 C C . LEU A 1 111 ? -9.793 10.152 17.612 1.00 94.25 111 LEU A C 1
ATOM 860 O O . LEU A 1 111 ? -10.805 10.605 18.147 1.00 94.25 111 LEU A O 1
ATOM 864 N N . ASN A 1 112 ? -8.953 9.357 18.284 1.00 91.19 112 ASN A N 1
ATOM 865 C CA . ASN A 1 112 ? -9.207 8.979 19.679 1.00 91.19 112 ASN A CA 1
ATOM 866 C C . ASN A 1 112 ? -9.164 10.176 20.649 1.00 91.19 112 ASN A C 1
ATOM 868 O O . ASN A 1 112 ? -10.054 10.261 21.503 1.00 91.19 112 ASN A O 1
ATOM 872 N N . PRO A 1 113 ? -8.188 11.104 20.555 1.00 92.19 113 PRO A N 1
ATOM 873 C CA . PRO A 1 113 ? -8.213 12.342 21.330 1.00 92.19 113 PRO A CA 1
ATOM 874 C C . PRO A 1 113 ? -9.465 13.189 21.087 1.00 92.19 113 PRO A C 1
ATOM 876 O O . PRO A 1 113 ? -10.046 13.683 22.051 1.00 92.19 113 PRO A O 1
ATOM 879 N N . GLU A 1 114 ? -9.914 13.332 19.836 1.00 93.88 114 GLU A N 1
ATOM 880 C CA . GLU A 1 114 ? -11.127 14.099 19.517 1.00 93.88 114 GLU A CA 1
ATOM 881 C C . GLU A 1 114 ? -12.384 13.440 20.092 1.00 93.88 114 GLU A C 1
ATOM 883 O O . GLU A 1 114 ? -13.194 14.101 20.740 1.00 93.88 114 GLU A O 1
ATOM 888 N N . LEU A 1 115 ? -12.502 12.116 19.968 1.00 90.94 115 LEU A N 1
ATOM 889 C CA . LEU A 1 115 ? -13.588 11.355 20.582 1.00 90.94 115 LEU A CA 1
ATOM 890 C C . LEU A 1 115 ? -13.620 11.542 22.108 1.00 90.94 115 LEU A C 1
ATOM 892 O O . LEU A 1 115 ? -14.689 11.699 22.694 1.00 90.94 115 LEU A O 1
ATOM 896 N N . ALA A 1 116 ? -12.459 11.554 22.768 1.00 89.94 116 ALA A N 1
ATOM 897 C CA . ALA A 1 116 ? -12.380 11.735 24.216 1.00 89.94 116 ALA A CA 1
ATOM 898 C C . ALA A 1 116 ? -12.889 13.109 24.686 1.00 89.94 116 ALA A C 1
ATOM 900 O O . ALA A 1 116 ? -13.363 13.215 25.817 1.00 89.94 116 ALA A O 1
ATOM 901 N N . LYS A 1 117 ? -12.819 14.147 23.840 1.00 93.56 117 LYS A N 1
ATOM 902 C CA . LYS A 1 117 ? -13.389 15.471 24.140 1.00 93.56 117 LYS A CA 1
ATOM 903 C C . LYS A 1 117 ? -14.918 15.475 24.078 1.00 93.56 117 LYS A C 1
ATOM 905 O O . LYS A 1 117 ? -15.532 16.242 24.805 1.00 93.56 117 LYS A O 1
ATOM 910 N N . LEU A 1 118 ? -15.514 14.640 23.223 1.00 90.88 118 LEU A N 1
ATOM 911 C CA . LEU A 1 118 ? -16.964 14.593 22.986 1.00 90.88 118 LEU A CA 1
ATOM 912 C C . LEU A 1 118 ? -17.738 13.784 24.034 1.00 90.88 118 LEU A C 1
ATOM 914 O O . LEU A 1 118 ? -18.936 13.984 24.187 1.00 90.88 118 LEU A O 1
ATOM 918 N N . ILE A 1 119 ? -17.073 12.854 24.724 1.00 87.44 119 ILE A N 1
ATOM 919 C CA . ILE A 1 119 ? -17.687 11.985 25.750 1.00 87.44 119 ILE A CA 1
ATOM 920 C C . ILE A 1 119 ? -17.428 12.546 27.166 1.00 87.44 119 ILE A C 1
ATOM 922 O O . ILE A 1 119 ? -17.552 11.834 28.161 1.00 87.44 119 ILE A O 1
ATOM 926 N N . ARG A 1 120 ? -17.006 13.809 27.264 1.00 58.59 120 ARG A N 1
ATOM 927 C CA . ARG A 1 120 ? -16.896 14.526 28.537 1.00 58.59 120 ARG A CA 1
ATOM 928 C C . ARG A 1 120 ? -18.209 15.182 28.923 1.00 58.59 120 ARG A C 1
ATOM 930 O O . ARG A 1 120 ? -18.904 15.673 28.010 1.00 58.59 120 ARG A O 1
#

Secondary structure (DSSP, 8-state):
-HHHHHHHHHHHHHHHHH--HHHHHHHHHHHHHHHHHTT--GGG-EEEEEGGGHHHHHHHHHHHS-TTTSSS-EEEEETT-SSEEEEEEGGGTEEEEEEHHHHHHHHHHHHHHHHHHHT-

pLDDT: mean 89.79, std 7.7, range [58.59, 97.0]